Protein AF-A0A9W6NKF9-F1 (afdb_monomer_lite)

InterPro domains:
  IPR001647 DNA-binding HTH domain, TetR-type [PF00440] (3-45)
  IPR001647 DNA-binding HTH domain, TetR-type [PS50977] (1-55)
  IPR009057 Homedomain-like superfamily [SSF46689] (3-58)

pLDDT: mean 92.11, std 8.48, range [37.03, 98.62]

Structure (mmCIF, N/CA/C/O backbone):
data_AF-A0A9W6NKF9-F1
#
_entry.id   AF-A0A9W6NKF9-F1
#
loop_
_atom_site.group_PDB
_atom_site.id
_atom_site.type_symbol
_atom_site.label_atom_id
_atom_site.label_alt_id
_atom_site.label_comp_id
_atom_site.label_asym_id
_atom_site.label_entity_id
_atom_site.label_seq_id
_atom_site.pdbx_PDB_ins_code
_atom_site.Cartn_x
_atom_site.Cartn_y
_atom_site.Cartn_z
_atom_site.occupancy
_atom_site.B_iso_or_equiv
_atom_site.auth_seq_id
_atom_site.auth_comp_id
_atom_site.auth_asym_id
_atom_site.auth_atom_id
_atom_site.pdbx_PDB_model_num
ATOM 1 N N . MET A 1 1 ? -15.788 7.618 -0.416 1.00 81.94 1 MET A N 1
ATOM 2 C CA . MET A 1 1 ? -15.121 7.195 0.836 1.00 81.94 1 MET A CA 1
ATOM 3 C C . MET A 1 1 ? -13.775 6.520 0.567 1.00 81.94 1 MET A C 1
ATOM 5 O O . MET A 1 1 ? -12.771 7.071 0.985 1.00 81.94 1 MET A O 1
ATOM 9 N N . THR A 1 2 ? -13.706 5.417 -0.189 1.00 89.88 2 THR A N 1
ATOM 10 C CA . THR A 1 2 ? -12.454 4.655 -0.406 1.00 89.88 2 THR A CA 1
ATOM 11 C C . THR A 1 2 ? -11.300 5.464 -1.013 1.00 89.88 2 THR A C 1
ATOM 13 O O . THR A 1 2 ? -10.209 5.445 -0.460 1.00 89.88 2 THR A O 1
ATOM 16 N N . ARG A 1 3 ? -11.531 6.258 -2.073 1.00 92.62 3 ARG A N 1
ATOM 17 C CA . ARG A 1 3 ? -10.486 7.136 -2.647 1.00 92.62 3 ARG A CA 1
ATOM 18 C C . ARG A 1 3 ? -9.959 8.181 -1.653 1.00 92.62 3 ARG A C 1
ATOM 20 O O . ARG A 1 3 ? -8.774 8.476 -1.634 1.00 92.62 3 ARG A O 1
ATOM 27 N N . ALA A 1 4 ? -10.831 8.736 -0.811 1.00 92.38 4 ALA A N 1
ATOM 28 C CA . ALA A 1 4 ? -10.408 9.676 0.228 1.00 92.38 4 ALA A CA 1
ATOM 29 C C . ALA A 1 4 ? -9.567 8.971 1.306 1.00 92.38 4 ALA A C 1
ATOM 31 O O . ALA A 1 4 ? -8.574 9.522 1.765 1.00 92.38 4 ALA A O 1
ATOM 32 N N . ALA A 1 5 ? -9.904 7.722 1.645 1.00 93.75 5 ALA A N 1
ATOM 33 C CA . ALA A 1 5 ? -9.096 6.911 2.551 1.00 93.75 5 ALA A CA 1
ATOM 34 C C . ALA A 1 5 ? -7.710 6.603 1.965 1.00 93.75 5 ALA A C 1
ATOM 36 O O . ALA A 1 5 ? -6.729 6.673 2.695 1.00 93.75 5 ALA A O 1
ATOM 37 N N . VAL A 1 6 ? -7.609 6.345 0.654 1.00 96.19 6 VAL A N 1
ATOM 38 C CA . VAL A 1 6 ? -6.314 6.218 -0.043 1.00 96.19 6 VAL A CA 1
ATOM 39 C C . VAL A 1 6 ? -5.463 7.467 0.151 1.00 96.19 6 VAL A C 1
ATOM 41 O O . VAL A 1 6 ? -4.314 7.345 0.559 1.00 96.19 6 VAL A O 1
ATOM 44 N N . ALA A 1 7 ? -6.027 8.659 -0.068 1.00 94.00 7 ALA A N 1
ATOM 45 C CA . ALA A 1 7 ? -5.296 9.912 0.117 1.00 94.00 7 ALA A CA 1
ATOM 46 C C . ALA A 1 7 ? -4.818 10.104 1.568 1.00 94.00 7 ALA A C 1
ATOM 48 O O . ALA A 1 7 ? -3.670 10.487 1.785 1.00 94.00 7 ALA A O 1
ATOM 49 N N . LEU A 1 8 ? -5.663 9.785 2.557 1.00 94.19 8 LEU A N 1
ATOM 50 C CA . LEU A 1 8 ? -5.278 9.849 3.971 1.00 94.19 8 LEU A CA 1
ATOM 51 C C . LEU A 1 8 ? -4.117 8.895 4.276 1.00 94.19 8 LEU A C 1
ATOM 53 O O . LEU A 1 8 ? -3.115 9.342 4.824 1.00 94.19 8 LEU A O 1
ATOM 57 N N . PHE A 1 9 ? -4.216 7.623 3.874 1.00 95.50 9 PHE A N 1
ATOM 58 C CA . PHE A 1 9 ? -3.173 6.621 4.129 1.00 95.50 9 PHE A CA 1
ATOM 59 C C . PHE A 1 9 ? -1.888 6.832 3.313 1.00 95.50 9 PHE A C 1
ATOM 61 O O . PHE A 1 9 ? -0.822 6.379 3.719 1.00 95.50 9 PHE A O 1
ATOM 68 N N . ALA A 1 10 ? -1.964 7.500 2.159 1.00 92.88 10 ALA A N 1
ATOM 69 C CA . ALA A 1 10 ? -0.787 7.889 1.383 1.00 92.88 10 ALA A CA 1
ATOM 70 C C . ALA A 1 10 ? -0.030 9.052 2.050 1.00 92.88 10 ALA A C 1
ATOM 72 O O . ALA A 1 10 ? 1.206 9.073 2.049 1.00 92.88 10 ALA A O 1
ATOM 73 N N . GLY A 1 11 ? -0.769 10.003 2.637 1.00 88.44 11 GLY A N 1
ATOM 74 C CA . GLY A 1 11 ? -0.216 11.179 3.311 1.00 88.44 11 GLY A CA 1
ATOM 75 C C . GLY A 1 11 ? 0.309 10.887 4.718 1.00 88.44 11 GLY A C 1
ATOM 76 O O . GLY A 1 11 ? 1.419 11.293 5.056 1.00 88.44 11 GLY A O 1
ATOM 77 N N . ARG A 1 12 ? -0.456 10.145 5.525 1.00 83.50 12 ARG A N 1
ATOM 78 C CA . ARG A 1 12 ? -0.048 9.658 6.848 1.00 83.50 12 ARG A CA 1
ATOM 79 C C . ARG A 1 12 ? -0.134 8.145 6.880 1.00 83.50 12 ARG A C 1
A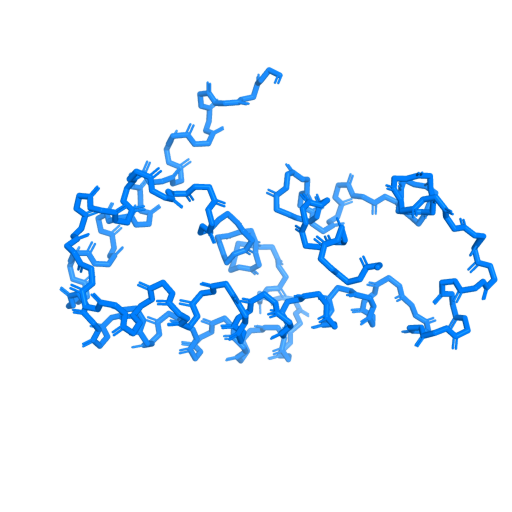TOM 81 O O . ARG A 1 12 ? -1.150 7.564 6.514 1.00 83.50 12 ARG A O 1
ATOM 88 N N . ALA A 1 13 ? 0.946 7.527 7.333 1.00 82.81 13 ALA A N 1
ATOM 89 C CA . ALA A 1 13 ? 1.053 6.086 7.414 1.00 82.81 13 ALA A CA 1
ATOM 90 C C . ALA A 1 13 ? -0.010 5.475 8.338 1.00 82.81 13 ALA A C 1
ATOM 92 O O . ALA A 1 13 ? -0.670 6.189 9.101 1.00 82.81 13 ALA A O 1
ATOM 93 N N . TYR A 1 14 ? -0.207 4.157 8.243 1.00 91.75 14 TYR A N 1
ATOM 94 C CA . TYR A 1 14 ? -1.345 3.491 8.875 1.00 91.75 14 TYR A CA 1
ATOM 95 C C . TYR A 1 14 ? -1.392 3.788 10.371 1.00 91.75 14 TYR A C 1
ATOM 97 O O . TYR A 1 14 ? -2.430 4.233 10.858 1.00 91.75 14 TYR A O 1
ATOM 105 N N . ASP A 1 15 ? -0.286 3.620 11.093 1.00 90.50 15 ASP A N 1
ATOM 106 C CA . ASP A 1 15 ? -0.249 3.825 12.546 1.00 90.50 15 ASP A CA 1
ATOM 107 C C . ASP A 1 15 ? -0.324 5.302 12.956 1.00 90.50 15 ASP A C 1
ATOM 109 O O . ASP A 1 15 ? -0.798 5.614 14.047 1.00 90.50 15 ASP A O 1
ATOM 113 N N . GLY A 1 16 ? 0.008 6.220 12.045 1.00 90.00 16 GLY A N 1
ATOM 114 C CA . GLY A 1 16 ? -0.122 7.668 12.235 1.00 90.00 16 GLY A CA 1
ATOM 115 C C . GLY A 1 16 ? -1.552 8.217 12.125 1.00 90.00 16 GLY A C 1
ATOM 116 O O . GLY A 1 16 ? -1.742 9.427 12.250 1.00 90.00 16 GLY A O 1
ATOM 117 N N . LEU A 1 17 ? -2.554 7.368 11.868 1.00 92.75 17 LEU A N 1
ATOM 118 C CA . LEU A 1 17 ? -3.967 7.754 11.774 1.00 92.75 17 LEU A CA 1
ATOM 119 C C . LEU A 1 17 ? -4.811 7.050 12.838 1.00 92.75 17 LEU A C 1
ATOM 121 O O . LEU A 1 17 ? -4.953 5.826 12.831 1.00 92.75 17 LEU A O 1
ATOM 125 N N . SER A 1 18 ? -5.450 7.805 13.728 1.00 93.88 18 SER A N 1
ATOM 126 C CA . SER A 1 18 ? -6.475 7.255 14.617 1.00 93.88 18 SER A CA 1
ATOM 127 C C . SER A 1 18 ? -7.804 7.047 13.875 1.00 93.88 18 SER A C 1
ATOM 129 O O . SER A 1 18 ? -8.022 7.548 12.771 1.00 93.88 18 SER A O 1
ATOM 131 N N . VAL A 1 19 ? -8.743 6.314 14.483 1.00 93.38 19 VAL A N 1
ATOM 132 C CA . VAL A 1 19 ? -10.112 6.234 13.939 1.00 93.38 19 VAL A CA 1
ATOM 133 C C . VAL A 1 19 ? -10.784 7.610 13.944 1.00 93.38 19 VAL A C 1
ATOM 135 O O . VAL A 1 19 ? -11.559 7.882 13.033 1.00 93.38 19 VAL A O 1
ATOM 138 N N . ASP A 1 20 ? -10.466 8.478 14.910 1.00 94.44 20 ASP A N 1
ATOM 139 C CA . ASP A 1 20 ? -10.992 9.848 14.973 1.00 94.44 20 ASP A CA 1
ATOM 140 C C . ASP A 1 20 ? -10.478 10.720 13.821 1.00 94.44 20 ASP A C 1
ATOM 142 O O . ASP A 1 20 ? -11.259 11.435 13.188 1.00 94.44 20 ASP A O 1
ATOM 146 N N . ASP A 1 21 ? -9.197 10.588 13.473 1.00 94.62 21 ASP A N 1
ATOM 147 C CA . ASP A 1 21 ? -8.626 11.252 12.296 1.00 94.62 21 ASP A CA 1
ATOM 148 C C . ASP A 1 21 ? -9.307 10.771 11.014 1.00 94.62 21 ASP A C 1
ATOM 150 O O . ASP A 1 21 ? -9.628 11.571 10.137 1.00 94.62 21 ASP A O 1
ATOM 154 N N . LEU A 1 22 ? -9.579 9.466 10.911 1.00 94.06 22 LEU A N 1
ATOM 155 C CA . LEU A 1 22 ? -10.236 8.884 9.742 1.00 94.06 22 LEU A CA 1
ATOM 156 C C . LEU A 1 22 ? -11.683 9.358 9.607 1.00 94.06 22 LEU A C 1
ATOM 158 O O . LEU A 1 22 ? -12.090 9.747 8.519 1.00 94.06 22 LEU A O 1
ATOM 162 N N . VAL A 1 23 ? -12.480 9.351 10.677 1.00 94.62 23 VAL A N 1
ATOM 163 C CA . VAL A 1 23 ? -13.880 9.812 10.597 1.00 94.62 23 VAL A CA 1
ATOM 164 C C . VAL A 1 23 ? -13.956 11.308 10.292 1.00 94.62 23 VAL A C 1
ATOM 166 O O . VAL A 1 23 ? -14.778 11.713 9.470 1.00 94.62 23 VAL A O 1
ATOM 169 N N . THR A 1 24 ? -13.044 12.101 10.863 1.00 94.06 24 THR A N 1
ATOM 170 C CA . THR A 1 24 ? -12.929 13.542 10.605 1.00 94.06 24 THR A CA 1
ATOM 171 C C . THR A 1 24 ? -12.505 13.805 9.162 1.00 94.06 24 THR A C 1
ATOM 173 O O . THR A 1 24 ? -13.198 14.511 8.434 1.00 94.06 24 THR A O 1
ATOM 176 N N . GLY A 1 25 ? -11.415 13.183 8.709 1.00 92.00 25 GLY A N 1
ATOM 177 C CA . GLY A 1 25 ? -10.873 13.363 7.361 1.00 92.00 25 GLY A CA 1
ATOM 178 C C . GLY A 1 25 ? -11.764 12.798 6.250 1.00 92.00 25 GLY A C 1
ATOM 179 O O . GLY A 1 25 ? -11.725 13.285 5.123 1.00 92.00 25 GLY A O 1
ATOM 180 N N . LEU A 1 26 ? -12.591 11.791 6.548 1.00 93.44 26 LEU A N 1
ATOM 181 C CA . LEU A 1 26 ? -13.556 11.226 5.599 1.00 93.44 26 LEU A CA 1
ATOM 182 C C . LEU A 1 26 ? -14.929 11.912 5.651 1.00 93.44 26 LEU A C 1
ATOM 184 O O . LEU A 1 26 ? -15.752 11.642 4.775 1.00 93.44 26 LEU A O 1
ATOM 188 N N . GLY A 1 27 ? -15.191 12.758 6.654 1.00 93.62 27 GLY A N 1
ATOM 189 C CA . GLY A 1 27 ? -16.487 13.409 6.853 1.00 93.62 27 GLY A CA 1
ATOM 190 C C . GLY A 1 27 ? -17.621 12.420 7.141 1.00 93.62 27 GLY A C 1
ATOM 191 O O . GLY A 1 27 ? -18.736 12.595 6.653 1.00 93.62 27 GLY A O 1
ATOM 192 N N . VAL A 1 28 ? -17.339 11.344 7.884 1.00 93.25 28 VAL A N 1
ATOM 193 C CA . VAL A 1 28 ? -18.315 10.285 8.193 1.00 93.25 28 VAL A CA 1
ATOM 194 C C . VAL A 1 28 ? -18.472 10.090 9.691 1.00 93.25 28 VAL A C 1
ATOM 196 O O . VAL A 1 28 ? -17.589 10.411 10.473 1.00 93.25 28 VAL A O 1
ATOM 199 N N . HIS A 1 29 ? -19.582 9.491 10.115 1.00 94.12 29 HIS A N 1
ATOM 200 C CA . HIS A 1 29 ? -19.724 9.050 11.499 1.00 94.12 29 HIS A CA 1
ATOM 201 C C . HIS A 1 29 ? -18.967 7.741 11.753 1.00 94.12 29 HIS A C 1
ATOM 203 O O . HIS A 1 29 ? -18.968 6.829 10.920 1.00 94.12 29 HIS A O 1
ATOM 209 N N . ARG A 1 30 ? -18.410 7.604 12.961 1.00 94.94 30 ARG A N 1
ATOM 210 C CA . ARG A 1 30 ? -17.720 6.393 13.438 1.00 94.94 30 ARG A CA 1
ATOM 211 C C . ARG A 1 30 ? -18.542 5.114 13.248 1.00 94.94 30 ARG A C 1
ATOM 213 O O . ARG A 1 30 ? -18.020 4.127 12.736 1.00 94.94 30 ARG A O 1
ATOM 220 N N . ASN A 1 31 ? -19.835 5.146 13.575 1.00 94.25 31 ASN A N 1
ATOM 221 C CA . ASN A 1 31 ? -20.721 3.991 13.390 1.00 94.25 31 ASN A CA 1
ATOM 222 C C . ASN A 1 31 ? -20.849 3.581 11.916 1.00 94.25 31 ASN A C 1
ATOM 224 O O . ASN A 1 31 ? -20.892 2.392 11.617 1.00 94.25 31 ASN A O 1
ATOM 228 N N . SER A 1 32 ? -20.870 4.541 10.991 1.00 93.00 32 SER A N 1
ATOM 229 C CA . SER A 1 32 ? -20.954 4.278 9.550 1.00 93.00 32 SER A CA 1
ATOM 230 C C . SER A 1 32 ? -19.666 3.650 9.015 1.00 93.00 32 SER A C 1
ATOM 232 O O . SER A 1 32 ? -19.726 2.722 8.207 1.00 93.00 32 SER A O 1
ATOM 234 N N . LEU A 1 33 ? -18.508 4.112 9.505 1.00 93.62 33 LEU A N 1
ATOM 235 C CA . LEU A 1 33 ? -17.205 3.527 9.183 1.00 93.62 33 LEU A CA 1
ATOM 236 C C . LEU A 1 33 ? -17.155 2.063 9.628 1.00 93.62 33 LEU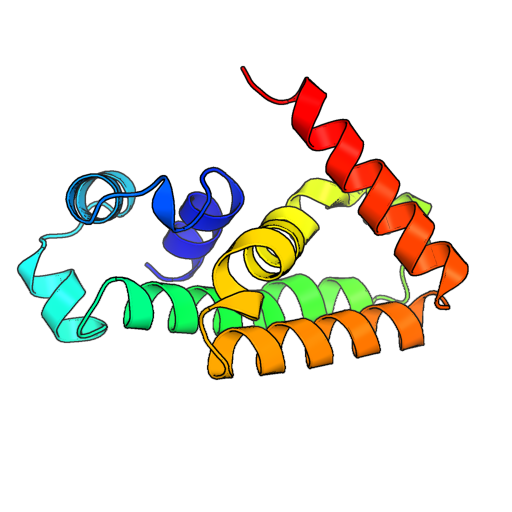 A C 1
ATOM 238 O O . LEU A 1 33 ? -16.891 1.189 8.804 1.00 93.62 33 LEU A O 1
ATOM 242 N N . TYR A 1 34 ? -17.478 1.778 10.893 1.00 95.44 34 TYR A N 1
ATOM 243 C CA . TYR A 1 34 ? -17.472 0.404 11.403 1.00 95.44 34 TYR A CA 1
ATOM 244 C C . TYR A 1 34 ? -18.534 -0.478 10.747 1.00 95.44 34 TYR A C 1
ATOM 246 O O . TYR A 1 34 ? -18.245 -1.623 10.425 1.00 95.44 34 TYR A O 1
ATOM 254 N N . LYS A 1 35 ? -19.733 0.042 10.470 1.00 95.12 35 LYS A N 1
ATOM 255 C CA . LYS A 1 35 ? -20.768 -0.716 9.754 1.00 95.12 35 LYS A CA 1
ATOM 256 C C . LYS A 1 35 ? -20.318 -1.129 8.349 1.00 95.12 35 LYS A C 1
ATOM 258 O O . LYS A 1 35 ? -20.693 -2.198 7.887 1.00 95.12 35 LYS A O 1
ATOM 263 N N . THR A 1 36 ? -19.539 -0.284 7.672 1.00 94.44 36 THR A N 1
ATOM 264 C CA . THR A 1 36 ? -19.106 -0.531 6.288 1.00 94.44 36 THR A CA 1
ATOM 265 C C . THR A 1 36 ? -17.851 -1.396 6.219 1.00 94.44 36 THR A C 1
ATOM 267 O O . THR A 1 36 ? -17.761 -2.278 5.375 1.00 94.44 36 THR A O 1
ATOM 270 N N . PHE A 1 37 ? -16.877 -1.142 7.094 1.00 95.31 37 PHE A N 1
ATOM 271 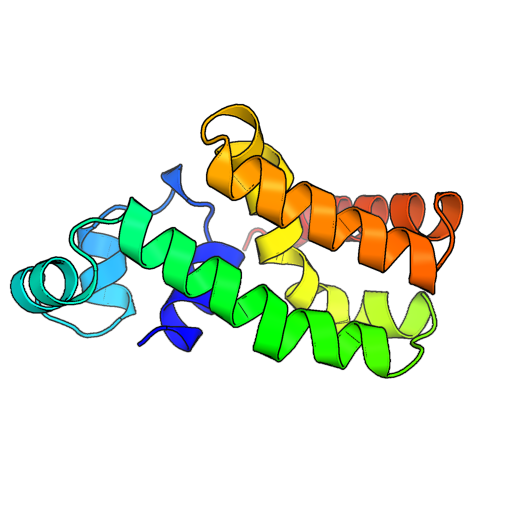C CA . PHE A 1 37 ? -15.539 -1.730 6.985 1.00 95.31 37 PHE A CA 1
ATOM 272 C C . PHE A 1 37 ? -15.151 -2.628 8.159 1.00 95.31 37 PHE A C 1
ATOM 274 O O . PHE A 1 37 ? -14.082 -3.233 8.142 1.00 95.31 37 PHE A O 1
ATOM 281 N N . GLY A 1 38 ? -15.965 -2.681 9.213 1.00 95.69 38 GLY A N 1
ATOM 282 C CA . GLY A 1 38 ? -15.724 -3.454 10.434 1.00 95.69 38 GLY A CA 1
ATOM 283 C C . GLY A 1 38 ? -14.622 -2.890 11.333 1.00 95.69 38 GLY A C 1
ATOM 284 O O . GLY A 1 38 ? -14.752 -2.903 12.552 1.00 95.69 38 GLY A O 1
ATOM 285 N N . SER A 1 39 ? -13.538 -2.366 10.761 1.00 95.88 39 SER A N 1
ATOM 286 C CA . SER A 1 39 ? -12.370 -1.876 11.493 1.00 95.88 39 SER A CA 1
ATOM 287 C C . SER A 1 39 ? -11.535 -0.892 10.666 1.00 95.88 39 SER A C 1
ATOM 289 O O . SER A 1 39 ? -11.710 -0.766 9.452 1.00 95.88 39 SER A O 1
ATOM 291 N N . LYS A 1 40 ? -10.569 -0.230 11.320 1.00 95.44 40 LYS A N 1
ATOM 292 C CA . LYS A 1 40 ? -9.514 0.546 10.646 1.00 95.44 40 LYS A CA 1
ATOM 293 C C . LYS A 1 40 ? -8.730 -0.323 9.654 1.00 95.44 40 LYS A C 1
ATOM 295 O O . LYS A 1 40 ? -8.511 0.110 8.527 1.00 95.44 40 LYS A O 1
ATOM 300 N N . ARG A 1 41 ? -8.390 -1.561 10.041 1.00 96.69 41 ARG A N 1
ATOM 301 C CA . ARG A 1 41 ? -7.751 -2.560 9.167 1.00 96.69 41 ARG A CA 1
ATOM 302 C C . ARG A 1 41 ? -8.601 -2.845 7.927 1.00 96.69 41 ARG A C 1
ATOM 304 O O . ARG A 1 41 ? -8.089 -2.809 6.817 1.00 96.69 41 ARG A O 1
ATOM 311 N N . GLY A 1 42 ? -9.902 -3.082 8.100 1.00 97.12 42 GLY A N 1
ATOM 312 C CA . GLY A 1 42 ? -10.811 -3.359 6.982 1.00 97.12 42 GLY A CA 1
ATOM 313 C C . GLY A 1 42 ? -10.939 -2.180 6.013 1.00 97.12 42 GLY A C 1
ATOM 314 O O . GLY A 1 42 ? -10.929 -2.367 4.795 1.00 97.12 42 GLY A O 1
ATOM 315 N N . LEU A 1 43 ? -10.974 -0.951 6.539 1.00 96.94 43 LEU A N 1
ATOM 316 C CA . LEU A 1 43 ? -10.931 0.262 5.722 1.00 96.94 43 LEU A CA 1
ATOM 317 C C . LEU A 1 43 ? -9.599 0.368 4.969 1.00 96.94 43 LEU A C 1
ATOM 319 O O . LEU A 1 43 ? -9.602 0.641 3.770 1.00 96.94 43 LEU A O 1
ATOM 323 N N . TYR A 1 44 ? -8.478 0.119 5.646 1.00 97.69 44 TYR A N 1
ATOM 324 C CA . TYR A 1 44 ? -7.149 0.156 5.043 1.00 97.69 44 TYR A CA 1
ATOM 325 C C . TYR A 1 44 ? -6.990 -0.860 3.910 1.00 97.69 44 TYR A C 1
ATOM 327 O O . TYR A 1 44 ? -6.596 -0.474 2.816 1.00 97.69 44 TYR A O 1
ATOM 335 N N . LEU A 1 45 ? -7.375 -2.122 4.117 1.00 98.00 45 LEU A N 1
ATOM 336 C CA . LEU A 1 45 ? -7.344 -3.142 3.064 1.00 98.00 45 LEU A CA 1
ATOM 337 C C . LEU A 1 45 ? -8.229 -2.765 1.878 1.00 98.00 45 LEU A C 1
ATOM 339 O O . LEU A 1 45 ? -7.804 -2.880 0.730 1.00 98.00 45 LEU A O 1
ATOM 343 N N . THR A 1 46 ? -9.434 -2.254 2.145 1.00 97.75 46 THR A N 1
ATOM 344 C CA . THR A 1 46 ? -10.334 -1.797 1.080 1.00 97.75 46 THR A CA 1
ATOM 345 C C . THR A 1 46 ? -9.712 -0.643 0.290 1.00 97.75 46 THR A C 1
ATOM 347 O O . THR A 1 46 ? -9.800 -0.615 -0.937 1.00 97.75 46 THR A O 1
ATOM 350 N N . ALA A 1 47 ? -9.057 0.298 0.975 1.00 97.62 47 ALA A N 1
ATOM 351 C CA . ALA A 1 47 ? -8.344 1.405 0.350 1.00 97.62 47 ALA A CA 1
ATOM 352 C C . ALA A 1 47 ? -7.140 0.916 -0.468 1.00 97.62 47 ALA A C 1
ATOM 354 O O . ALA A 1 47 ? -7.023 1.284 -1.633 1.00 97.62 47 ALA A O 1
ATOM 355 N N . LEU A 1 48 ? -6.299 0.045 0.094 1.00 98.38 48 LEU A N 1
ATOM 356 C CA . LEU A 1 48 ? -5.121 -0.514 -0.569 1.00 98.38 48 LEU A CA 1
ATOM 357 C C . LEU A 1 48 ? -5.506 -1.289 -1.833 1.00 98.38 48 LEU A C 1
ATOM 359 O O . LEU A 1 48 ? -4.975 -1.014 -2.904 1.00 98.38 48 LEU A O 1
ATOM 363 N N . GLN A 1 49 ? -6.476 -2.202 -1.752 1.00 98.44 49 GLN A N 1
ATOM 364 C CA . GLN A 1 49 ? -6.943 -2.962 -2.917 1.00 98.44 49 GLN A CA 1
ATOM 365 C C . GLN A 1 49 ? -7.547 -2.052 -3.993 1.00 98.44 49 GLN A C 1
ATOM 367 O O . GLN A 1 49 ? -7.326 -2.263 -5.189 1.00 98.44 49 GLN A O 1
ATOM 372 N N . TRP A 1 50 ? -8.305 -1.031 -3.582 1.00 98.25 50 TRP A N 1
ATOM 373 C CA . TRP A 1 50 ? -8.847 -0.049 -4.513 1.00 98.25 50 TRP A CA 1
ATOM 374 C C . TRP A 1 50 ? -7.725 0.745 -5.189 1.00 98.25 50 TRP A C 1
ATOM 376 O O . TRP A 1 50 ? -7.744 0.875 -6.410 1.00 98.25 50 TRP A O 1
ATOM 386 N N . TYR A 1 51 ? -6.734 1.215 -4.434 1.00 98.12 51 TYR A N 1
ATOM 387 C CA . TYR A 1 51 ? -5.567 1.930 -4.950 1.00 98.12 51 TYR A CA 1
ATOM 388 C C . TYR A 1 51 ? -4.788 1.090 -5.969 1.00 98.12 51 TYR A C 1
ATOM 390 O O . TYR A 1 51 ? -4.540 1.546 -7.085 1.00 98.12 51 TYR A O 1
ATOM 398 N N . LEU A 1 52 ? -4.476 -0.165 -5.628 1.00 98.06 52 LEU A N 1
ATOM 399 C CA . LEU A 1 52 ? -3.729 -1.064 -6.507 1.00 98.06 52 LEU A CA 1
ATOM 400 C C . LEU A 1 52 ? -4.438 -1.254 -7.853 1.00 98.06 52 LEU A C 1
ATOM 402 O O . LEU A 1 52 ? -3.799 -1.240 -8.901 1.00 98.06 52 LEU A O 1
ATOM 406 N N . ARG A 1 53 ? -5.768 -1.382 -7.830 1.00 97.69 53 ARG A N 1
ATOM 407 C CA . ARG A 1 53 ? -6.579 -1.615 -9.030 1.00 97.69 53 ARG A CA 1
ATOM 408 C C . ARG A 1 53 ? -6.844 -0.356 -9.852 1.00 97.69 53 ARG A C 1
ATOM 410 O O . ARG A 1 53 ? -6.906 -0.443 -11.071 1.00 97.69 53 ARG A O 1
ATOM 417 N N . ASN A 1 54 ? -7.078 0.781 -9.202 1.00 96.75 54 ASN A N 1
ATOM 418 C CA . ASN A 1 54 ? -7.625 1.972 -9.861 1.00 96.75 54 ASN A CA 1
ATOM 419 C C . ASN A 1 54 ? -6.595 3.088 -10.063 1.00 96.75 54 ASN A C 1
ATOM 421 O O . ASN A 1 54 ? -6.846 3.990 -10.857 1.00 96.75 54 ASN A O 1
ATOM 425 N N . GLU A 1 55 ? -5.456 3.047 -9.369 1.00 95.00 55 GLU A N 1
ATOM 426 C CA . GLU A 1 55 ? -4.391 4.043 -9.513 1.00 95.00 55 GLU A CA 1
ATOM 427 C C . GLU A 1 55 ? -3.084 3.403 -9.975 1.00 95.00 55 GLU A C 1
ATOM 429 O O . GLU A 1 55 ? -2.552 3.810 -11.006 1.00 95.00 55 GLU A O 1
ATOM 434 N N . LEU A 1 56 ? -2.592 2.376 -9.270 1.00 95.50 56 LEU A N 1
ATOM 435 C CA . LEU A 1 56 ? -1.306 1.761 -9.606 1.00 95.50 56 LEU A CA 1
ATOM 436 C C . LEU A 1 56 ? -1.362 0.966 -10.916 1.00 95.50 56 LEU A C 1
ATOM 438 O O . LEU A 1 56 ? -0.502 1.157 -11.769 1.00 95.50 56 LEU A O 1
ATOM 442 N N . ALA A 1 57 ? -2.355 0.090 -11.098 1.00 95.50 57 ALA A N 1
ATOM 443 C CA . ALA A 1 57 ? -2.445 -0.715 -12.317 1.00 95.50 57 ALA A CA 1
ATOM 444 C C . ALA A 1 57 ? -2.538 0.153 -13.591 1.00 95.50 57 ALA A C 1
ATOM 446 O O . ALA A 1 57 ? -1.677 -0.011 -14.452 1.00 95.50 57 ALA A O 1
ATOM 447 N N . PRO A 1 58 ? -3.434 1.160 -13.692 1.00 94.56 58 PRO A N 1
ATOM 448 C CA . PRO A 1 58 ? -3.469 2.044 -14.860 1.00 94.56 58 PRO A CA 1
ATOM 449 C C . PRO A 1 58 ? -2.172 2.830 -15.079 1.00 94.56 58 PRO A C 1
ATOM 451 O O . PRO A 1 58 ? -1.781 3.061 -16.222 1.00 94.56 58 PRO A O 1
ATOM 454 N N . LEU A 1 59 ? -1.496 3.231 -13.995 1.00 92.38 59 LEU A N 1
ATOM 455 C CA . LEU A 1 59 ? -0.204 3.913 -14.071 1.00 92.38 59 LEU A CA 1
ATOM 456 C C . LEU A 1 59 ? 0.864 3.021 -14.724 1.00 92.38 59 LEU A C 1
ATOM 458 O O . LEU A 1 59 ? 1.643 3.502 -15.541 1.00 92.38 59 LEU A O 1
ATOM 462 N N . LEU A 1 60 ? 0.889 1.731 -14.381 1.00 92.75 60 LEU A N 1
ATOM 463 C CA . LEU A 1 60 ? 1.848 0.756 -14.906 1.00 92.75 60 LEU A CA 1
ATOM 464 C C . LEU A 1 60 ? 1.480 0.241 -16.305 1.00 92.75 60 LEU A C 1
ATOM 466 O O . LEU A 1 60 ? 2.367 0.005 -17.125 1.00 92.75 60 LEU A O 1
ATOM 470 N N . ASP A 1 61 ? 0.189 0.091 -16.598 1.00 91.94 61 ASP A N 1
ATOM 471 C CA . ASP A 1 61 ? -0.304 -0.400 -17.890 1.00 91.94 61 ASP A CA 1
ATOM 472 C C . ASP A 1 61 ? -0.071 0.606 -19.029 1.00 91.94 61 ASP A C 1
ATOM 474 O O . ASP A 1 61 ? 0.020 0.214 -20.190 1.00 91.94 61 ASP A O 1
ATOM 478 N N . GLY A 1 62 ? 0.118 1.891 -18.710 1.00 88.06 62 GLY A N 1
ATOM 479 C CA . GLY A 1 62 ? 0.503 2.931 -19.669 1.00 88.06 62 GLY A CA 1
ATOM 480 C C . GLY A 1 62 ? 1.928 2.814 -20.233 1.00 88.06 62 GLY A C 1
ATOM 481 O O . GLY A 1 62 ? 2.373 3.746 -20.898 1.00 88.06 62 GLY A O 1
ATOM 482 N N . ALA A 1 63 ? 2.647 1.718 -19.946 1.00 75.19 63 ALA A N 1
ATOM 483 C CA . ALA A 1 63 ? 4.057 1.497 -20.291 1.00 75.19 63 ALA A CA 1
ATOM 484 C C . ALA A 1 63 ? 4.947 2.722 -19.977 1.00 75.19 63 ALA A C 1
ATOM 486 O O . ALA A 1 63 ? 5.623 3.261 -20.861 1.00 75.19 63 ALA A O 1
ATOM 487 N N . PRO A 1 64 ? 4.914 3.224 -18.731 1.00 79.06 64 PRO A N 1
ATOM 488 C CA . PRO A 1 64 ? 5.540 4.488 -18.392 1.00 79.06 64 PRO A CA 1
ATOM 489 C C . PRO A 1 64 ? 7.067 4.369 -18.393 1.00 79.06 64 PRO A C 1
ATOM 491 O O . PRO A 1 64 ? 7.646 3.348 -18.029 1.00 79.06 64 PRO A O 1
ATOM 494 N N . THR A 1 65 ? 7.744 5.467 -18.722 1.00 83.75 65 THR A N 1
ATOM 495 C CA . THR A 1 65 ? 9.176 5.591 -18.439 1.00 83.75 65 THR A CA 1
ATOM 496 C C . THR A 1 65 ? 9.395 5.876 -16.952 1.00 83.75 65 THR A C 1
ATOM 498 O O . THR A 1 65 ? 8.536 6.464 -16.288 1.00 83.75 65 THR A O 1
ATOM 501 N N . THR A 1 66 ? 10.583 5.565 -16.426 1.00 82.06 66 THR A N 1
ATOM 502 C CA . THR A 1 66 ? 10.970 5.915 -15.046 1.00 82.06 66 THR A CA 1
ATOM 503 C C . THR A 1 66 ? 10.759 7.404 -14.749 1.00 82.06 66 THR A C 1
ATOM 505 O O . THR A 1 66 ? 10.266 7.768 -13.685 1.00 82.06 66 THR A O 1
ATOM 508 N N . GLY A 1 67 ? 11.056 8.282 -15.715 1.00 84.31 67 GLY A N 1
ATOM 509 C CA . GLY A 1 67 ? 10.828 9.723 -15.583 1.00 84.31 67 GLY A CA 1
ATOM 510 C C . GLY A 1 67 ? 9.347 10.110 -15.479 1.00 84.31 67 GLY A C 1
ATOM 511 O O . GLY A 1 67 ? 9.011 11.051 -14.761 1.00 84.31 67 GLY A O 1
ATOM 512 N N . ALA A 1 68 ? 8.449 9.388 -16.157 1.00 86.69 68 ALA A N 1
ATOM 513 C CA . ALA A 1 68 ? 7.009 9.597 -16.015 1.00 86.69 68 ALA A CA 1
ATOM 514 C C . ALA A 1 68 ? 6.511 9.178 -14.627 1.00 86.69 68 ALA A C 1
ATOM 516 O O . ALA A 1 68 ? 5.797 9.944 -13.980 1.00 86.69 68 ALA A O 1
ATOM 517 N N . LEU A 1 69 ? 6.971 8.028 -14.131 1.00 87.00 69 LEU A N 1
ATOM 518 C CA . LEU A 1 69 ? 6.635 7.550 -12.789 1.00 87.00 69 LEU A CA 1
ATOM 519 C C . LEU A 1 69 ? 7.174 8.453 -11.681 1.00 87.00 69 LEU A C 1
ATOM 521 O O . LEU A 1 69 ? 6.492 8.653 -10.683 1.00 87.00 69 LEU A O 1
ATOM 525 N N . LEU A 1 70 ? 8.358 9.045 -11.859 1.00 84.25 70 LEU A N 1
ATOM 526 C CA . LEU A 1 70 ? 8.895 10.025 -10.911 1.00 84.25 70 LEU A CA 1
ATOM 527 C C . LEU A 1 70 ? 8.005 11.270 -10.810 1.00 84.25 70 LEU A C 1
ATOM 529 O O . LEU A 1 70 ? 7.749 11.743 -9.705 1.00 84.25 70 LEU A O 1
ATOM 533 N N . ARG A 1 71 ? 7.493 11.778 -11.941 1.00 87.62 71 ARG A N 1
ATOM 534 C CA . ARG A 1 71 ? 6.549 12.912 -11.951 1.00 87.62 71 ARG A CA 1
ATOM 535 C C . ARG A 1 71 ? 5.233 12.576 -11.256 1.00 87.62 71 ARG A C 1
ATOM 537 O O . ARG A 1 71 ? 4.662 13.429 -10.589 1.00 87.62 71 ARG A O 1
ATOM 544 N N . GLU A 1 72 ? 4.778 11.335 -11.381 1.00 88.50 72 GLU A N 1
ATOM 545 C CA . GLU A 1 72 ? 3.589 10.827 -10.691 1.00 88.50 72 GLU A CA 1
ATOM 546 C C . GLU A 1 72 ? 3.911 10.186 -9.334 1.00 88.50 72 GLU A C 1
ATOM 548 O O . GLU A 1 72 ? 3.079 9.483 -8.767 1.00 88.50 72 GLU A O 1
ATOM 553 N N . GLY A 1 73 ? 5.100 10.445 -8.781 1.00 85.38 73 GLY A N 1
ATOM 554 C CA . GLY A 1 73 ? 5.645 9.710 -7.643 1.00 85.38 73 GLY A CA 1
ATOM 555 C C . GLY A 1 73 ? 4.772 9.724 -6.385 1.00 85.38 73 GLY A C 1
ATOM 556 O O . GLY A 1 73 ? 4.820 8.772 -5.610 1.00 85.38 73 GLY A O 1
ATOM 557 N N . ALA A 1 74 ? 3.921 10.738 -6.199 1.00 88.12 74 ALA A N 1
ATOM 558 C CA . ALA A 1 74 ? 2.927 10.770 -5.121 1.00 88.12 74 ALA A CA 1
ATOM 559 C C . ALA A 1 74 ? 1.967 9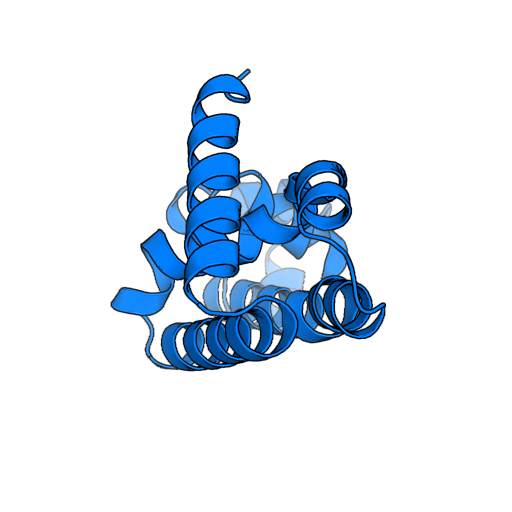.564 -5.162 1.00 88.12 74 ALA A C 1
ATOM 561 O O . ALA A 1 74 ? 1.554 9.053 -4.125 1.00 88.12 74 ALA A O 1
ATOM 562 N N . LYS A 1 75 ? 1.667 9.030 -6.352 1.00 91.69 75 LYS A N 1
ATOM 563 C CA . LYS A 1 75 ? 0.860 7.813 -6.505 1.00 91.69 75 LYS A CA 1
ATOM 564 C C . LYS A 1 75 ? 1.581 6.556 -6.029 1.00 91.69 75 LYS A C 1
ATOM 566 O O . LYS A 1 75 ? 0.937 5.529 -5.912 1.00 91.69 75 LYS A O 1
ATOM 571 N N . LEU A 1 76 ? 2.882 6.581 -5.751 1.00 94.00 76 LEU A N 1
ATOM 572 C CA . LEU A 1 76 ? 3.620 5.428 -5.211 1.00 94.00 76 LEU A CA 1
ATOM 573 C C . LEU A 1 76 ? 3.662 5.431 -3.676 1.00 94.00 76 LEU A C 1
ATOM 575 O O . LEU A 1 76 ? 4.135 4.478 -3.061 1.00 94.00 76 LEU A O 1
ATOM 579 N N . ASP A 1 77 ? 3.154 6.487 -3.041 1.00 94.25 77 ASP A N 1
ATOM 580 C CA . ASP A 1 77 ? 3.313 6.713 -1.607 1.00 94.25 77 ASP A CA 1
ATOM 581 C C . ASP A 1 77 ? 2.612 5.683 -0.743 1.00 94.25 77 ASP A C 1
ATOM 583 O O . ASP A 1 77 ? 3.187 5.233 0.249 1.00 94.25 77 ASP A O 1
ATOM 587 N N . LEU A 1 78 ? 1.392 5.300 -1.117 1.00 96.00 78 LEU A N 1
ATOM 588 C CA . LEU A 1 78 ? 0.663 4.284 -0.373 1.00 96.00 78 LEU A CA 1
ATOM 589 C C . LEU A 1 78 ? 1.362 2.926 -0.473 1.00 96.00 78 LEU A C 1
ATOM 591 O O . LEU A 1 78 ? 1.460 2.231 0.532 1.00 96.00 78 LEU A O 1
ATOM 595 N N . LEU A 1 79 ? 1.898 2.572 -1.647 1.00 96.81 79 LEU A N 1
ATOM 596 C CA . LEU A 1 79 ? 2.670 1.341 -1.818 1.00 96.81 79 LEU A CA 1
ATOM 597 C C . LEU A 1 79 ? 3.929 1.344 -0.940 1.00 96.81 79 LEU A C 1
ATOM 599 O O . LEU A 1 79 ? 4.189 0.358 -0.256 1.00 96.81 79 LEU A O 1
ATOM 603 N N . LEU A 1 80 ? 4.675 2.453 -0.917 1.00 95.44 80 LEU A N 1
ATOM 604 C CA . LEU A 1 80 ? 5.884 2.589 -0.098 1.00 95.44 80 LEU A CA 1
ATOM 605 C C . LEU A 1 80 ? 5.590 2.470 1.403 1.00 95.44 80 LEU A C 1
ATOM 607 O O . LEU A 1 80 ? 6.289 1.744 2.104 1.00 95.44 80 LEU A O 1
ATOM 611 N N . LEU A 1 81 ? 4.551 3.149 1.897 1.00 95.19 81 LEU A N 1
ATOM 612 C CA . LEU A 1 81 ? 4.168 3.064 3.311 1.00 95.19 81 LEU A CA 1
ATOM 613 C C . LEU A 1 81 ? 3.630 1.684 3.673 1.00 95.19 81 LEU A C 1
ATOM 615 O O . LEU A 1 81 ? 3.975 1.149 4.723 1.00 95.19 81 LEU A O 1
ATOM 619 N N . ALA A 1 82 ? 2.812 1.090 2.800 1.00 96.94 82 ALA A N 1
ATOM 620 C CA . ALA A 1 82 ? 2.315 -0.265 2.996 1.00 96.94 82 ALA A CA 1
ATOM 621 C C . ALA A 1 82 ? 3.471 -1.263 3.095 1.00 96.94 82 ALA A C 1
ATOM 623 O O . ALA A 1 82 ? 3.465 -2.099 3.994 1.00 96.94 82 ALA A O 1
ATOM 624 N N . ALA A 1 83 ? 4.477 -1.139 2.223 1.00 96.44 83 ALA A N 1
ATOM 625 C CA . ALA A 1 83 ? 5.669 -1.979 2.243 1.00 96.44 83 ALA A CA 1
ATOM 626 C C . ALA A 1 83 ? 6.507 -1.799 3.516 1.00 96.44 83 ALA A C 1
ATOM 628 O O . ALA A 1 83 ? 7.000 -2.784 4.059 1.00 96.44 83 ALA A O 1
ATOM 629 N N . ALA A 1 84 ? 6.662 -0.561 3.989 1.00 93.38 84 ALA A N 1
ATOM 630 C CA . ALA A 1 84 ? 7.505 -0.255 5.139 1.00 93.38 84 ALA A CA 1
ATOM 631 C C . ALA A 1 84 ? 6.860 -0.618 6.487 1.00 93.38 84 ALA A C 1
ATOM 633 O O . ALA A 1 84 ? 7.560 -1.086 7.380 1.00 93.38 84 ALA A O 1
ATOM 634 N N . GLU A 1 85 ? 5.551 -0.402 6.649 1.00 93.31 85 GLU A N 1
ATOM 635 C CA . GLU A 1 85 ? 4.894 -0.515 7.959 1.00 93.31 85 GLU A CA 1
ATOM 636 C C . GLU A 1 85 ? 4.008 -1.748 8.098 1.00 93.31 85 GLU A C 1
ATOM 638 O O . GLU A 1 85 ? 4.158 -2.518 9.042 1.00 93.31 85 GLU A O 1
ATOM 643 N N . GLN A 1 86 ? 3.057 -1.937 7.181 1.00 96.75 86 GLN A N 1
ATOM 644 C CA . GLN A 1 86 ? 1.994 -2.927 7.377 1.00 96.75 86 GLN A CA 1
ATOM 645 C C . GLN A 1 86 ? 2.322 -4.286 6.759 1.00 96.75 86 GLN A C 1
ATOM 647 O O . GLN A 1 86 ? 1.939 -5.308 7.318 1.00 96.75 86 GLN A O 1
ATOM 652 N N . ALA A 1 87 ? 3.069 -4.335 5.656 1.00 97.56 87 ALA A N 1
ATOM 653 C CA . ALA A 1 87 ? 3.464 -5.588 5.016 1.00 97.56 87 ALA A CA 1
ATOM 654 C C . ALA A 1 87 ? 4.232 -6.559 5.942 1.00 97.56 87 ALA A C 1
ATOM 656 O O . ALA A 1 87 ? 3.955 -7.756 5.865 1.00 97.56 87 ALA A O 1
ATOM 657 N N . PRO A 1 88 ? 5.139 -6.108 6.839 1.00 97.25 88 PRO A N 1
ATOM 658 C CA . PRO A 1 88 ? 5.804 -6.998 7.797 1.00 97.25 88 PRO A CA 1
ATOM 659 C C . PRO A 1 88 ? 4.891 -7.520 8.917 1.00 97.25 88 PRO A C 1
ATOM 661 O O . PRO A 1 88 ? 5.220 -8.520 9.552 1.00 97.25 88 PRO A O 1
ATOM 664 N N . LEU A 1 89 ? 3.779 -6.832 9.192 1.00 97.00 89 LEU A N 1
ATOM 665 C CA . LEU A 1 89 ? 2.909 -7.086 10.348 1.00 97.00 89 LEU A CA 1
ATOM 666 C C . LEU A 1 89 ? 1.598 -7.790 9.970 1.00 97.00 89 LEU A C 1
ATOM 668 O O . LEU A 1 89 ? 0.987 -8.453 10.806 1.00 97.00 89 LEU A O 1
ATOM 672 N N . ASP A 1 90 ? 1.165 -7.656 8.719 1.00 97.81 90 ASP A N 1
ATOM 673 C CA . ASP A 1 90 ? -0.083 -8.198 8.195 1.00 97.81 90 ASP A CA 1
ATOM 674 C C . ASP A 1 90 ? 0.186 -8.968 6.898 1.00 97.81 90 ASP A C 1
ATOM 676 O O . ASP A 1 90 ? 0.486 -8.387 5.854 1.00 97.81 90 ASP A O 1
ATOM 680 N N . ALA A 1 91 ? 0.051 -10.294 6.959 1.00 98.00 91 ALA A N 1
ATOM 681 C CA . ALA A 1 91 ? 0.354 -11.183 5.839 1.00 98.00 91 ALA A CA 1
ATOM 682 C C . ALA A 1 91 ? -0.493 -10.896 4.585 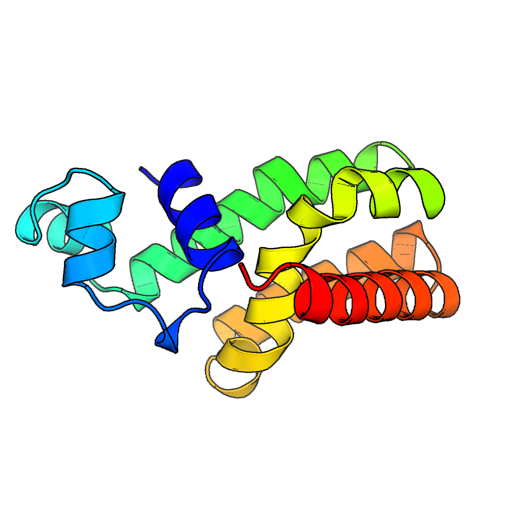1.00 98.00 91 ALA A C 1
ATOM 684 O O . ALA A 1 91 ? -0.014 -11.075 3.465 1.00 98.00 91 ALA A O 1
ATOM 685 N N . GLU A 1 92 ? -1.734 -10.429 4.751 1.00 98.38 92 GLU A N 1
ATOM 686 C CA . GLU A 1 92 ? -2.611 -10.087 3.628 1.00 98.38 92 GLU A CA 1
ATOM 687 C C . GLU A 1 92 ? -2.113 -8.822 2.919 1.00 98.38 92 GLU A C 1
ATOM 689 O O . GLU A 1 92 ? -2.037 -8.775 1.689 1.00 98.38 92 GLU A O 1
ATOM 694 N N . VAL A 1 93 ? -1.695 -7.816 3.693 1.00 98.38 93 VAL A N 1
ATOM 695 C CA . VAL A 1 93 ? -1.058 -6.607 3.154 1.00 98.38 93 VAL A CA 1
ATOM 696 C C . VAL A 1 93 ? 0.273 -6.956 2.494 1.00 98.38 93 VAL A C 1
ATOM 698 O O . VAL A 1 93 ? 0.536 -6.500 1.382 1.00 98.38 93 VAL A O 1
ATOM 701 N N . GLY A 1 94 ? 1.085 -7.801 3.132 1.00 98.50 94 GLY A N 1
ATOM 702 C CA . GLY A 1 94 ? 2.362 -8.260 2.593 1.00 9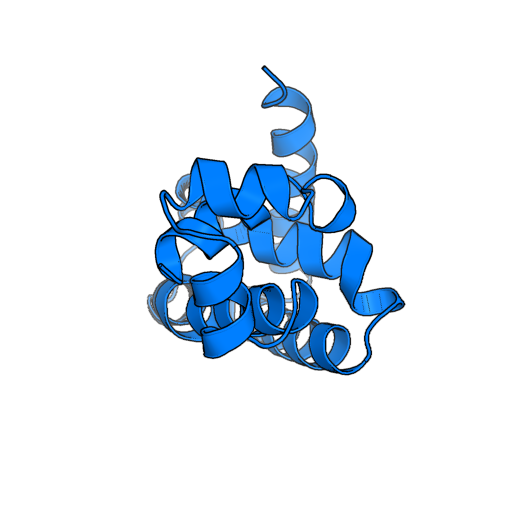8.50 94 GLY A CA 1
ATOM 703 C C . GLY A 1 94 ? 2.217 -8.936 1.232 1.00 98.50 94 GLY A C 1
ATOM 704 O O . GLY A 1 94 ? 2.952 -8.605 0.302 1.00 98.50 94 GLY A O 1
ATOM 705 N N . ALA A 1 95 ? 1.217 -9.806 1.070 1.00 98.62 95 ALA A N 1
ATOM 706 C CA . ALA A 1 95 ? 0.927 -10.450 -0.209 1.00 98.62 95 ALA A CA 1
ATOM 707 C C . ALA A 1 95 ? 0.520 -9.440 -1.300 1.00 98.62 95 ALA A C 1
ATOM 709 O O . ALA A 1 95 ? 1.003 -9.523 -2.431 1.00 98.62 95 ALA A O 1
ATOM 710 N N . LEU A 1 96 ? -0.329 -8.461 -0.964 1.00 98.62 96 LEU A N 1
ATOM 711 C CA . LEU A 1 96 ? -0.745 -7.405 -1.895 1.00 98.62 96 LEU A CA 1
ATOM 712 C C . LEU A 1 96 ? 0.434 -6.528 -2.336 1.00 98.62 96 LEU A C 1
ATOM 714 O O . LEU A 1 96 ? 0.576 -6.234 -3.524 1.00 98.62 96 LEU A O 1
ATOM 718 N N . VAL A 1 97 ? 1.290 -6.132 -1.393 1.00 98.50 97 VAL A N 1
ATOM 719 C CA . VAL A 1 97 ? 2.490 -5.335 -1.669 1.00 98.50 97 VAL A CA 1
ATOM 720 C C . VAL A 1 97 ? 3.478 -6.118 -2.528 1.00 98.50 97 VAL A C 1
ATOM 722 O O . VAL A 1 97 ? 3.964 -5.583 -3.521 1.00 98.50 97 VAL A O 1
ATOM 725 N N . ALA A 1 98 ? 3.748 -7.383 -2.199 1.00 98.38 98 ALA A N 1
ATOM 726 C CA . ALA A 1 98 ? 4.666 -8.219 -2.967 1.00 98.38 98 ALA A CA 1
ATOM 727 C C . ALA A 1 98 ? 4.203 -8.385 -4.424 1.00 98.38 98 ALA A C 1
ATOM 729 O O . ALA A 1 98 ? 4.998 -8.226 -5.348 1.00 98.38 98 ALA A O 1
ATOM 730 N N . ALA A 1 99 ? 2.906 -8.627 -4.643 1.00 98.38 99 ALA A N 1
ATOM 731 C CA . ALA A 1 99 ? 2.335 -8.712 -5.986 1.00 98.38 99 ALA A CA 1
ATOM 732 C C . ALA A 1 99 ? 2.451 -7.383 -6.755 1.00 98.38 99 ALA A C 1
ATOM 734 O O . ALA A 1 99 ? 2.765 -7.373 -7.946 1.00 98.38 99 ALA A O 1
ATOM 735 N N . ALA A 1 100 ? 2.228 -6.256 -6.075 1.00 97.88 100 ALA A N 1
ATOM 736 C CA . ALA A 1 100 ? 2.367 -4.932 -6.667 1.00 97.88 100 ALA A CA 1
ATOM 737 C C . ALA A 1 100 ? 3.820 -4.629 -7.068 1.00 97.88 100 ALA A C 1
ATOM 739 O O . ALA A 1 100 ? 4.058 -4.184 -8.188 1.00 97.88 100 ALA A O 1
ATOM 740 N N . LEU A 1 101 ? 4.790 -4.918 -6.195 1.00 97.06 101 LEU A N 1
ATOM 741 C CA . LEU A 1 101 ? 6.216 -4.735 -6.480 1.00 97.06 101 LEU A CA 1
ATOM 742 C C . LEU A 1 101 ? 6.678 -5.627 -7.636 1.00 97.06 101 LEU A C 1
ATOM 744 O O . LEU A 1 101 ? 7.301 -5.126 -8.564 1.00 97.06 101 LEU A O 1
ATOM 748 N N . ALA A 1 102 ? 6.259 -6.895 -7.666 1.00 97.44 102 ALA A N 1
ATOM 749 C CA . ALA A 1 102 ? 6.551 -7.787 -8.788 1.00 97.44 102 ALA A CA 1
ATOM 750 C C . ALA A 1 102 ? 6.011 -7.243 -10.125 1.00 97.44 102 ALA A C 1
ATOM 752 O O . ALA A 1 102 ? 6.641 -7.403 -11.171 1.00 97.44 102 ALA A O 1
ATOM 753 N N . ARG A 1 103 ? 4.856 -6.560 -10.113 1.00 95.94 103 ARG A N 1
ATOM 754 C CA . ARG A 1 103 ? 4.321 -5.893 -11.308 1.00 95.94 103 ARG A CA 1
ATOM 755 C C . ARG A 1 103 ? 5.161 -4.680 -11.713 1.00 95.94 103 ARG A C 1
ATOM 757 O O . ARG A 1 103 ? 5.364 -4.489 -12.910 1.00 95.94 103 ARG A O 1
ATOM 764 N N . VAL A 1 104 ? 5.645 -3.885 -10.756 1.00 94.75 104 VAL A N 1
ATOM 765 C CA . VAL A 1 104 ? 6.566 -2.764 -11.022 1.00 94.75 104 VAL A CA 1
ATOM 766 C C . VAL A 1 104 ? 7.867 -3.284 -11.642 1.00 94.75 104 VAL A C 1
ATOM 768 O O . VAL A 1 104 ? 8.288 -2.774 -12.681 1.00 94.75 104 VAL A O 1
ATOM 771 N N . ASP A 1 105 ? 8.444 -4.344 -11.074 1.00 95.69 105 ASP A N 1
ATOM 772 C CA . ASP A 1 105 ? 9.656 -4.991 -11.587 1.00 95.69 105 ASP A CA 1
ATOM 773 C C . ASP A 1 105 ? 9.455 -5.521 -13.009 1.00 95.69 105 ASP A C 1
ATOM 775 O O . ASP A 1 105 ? 10.315 -5.340 -13.867 1.00 95.69 105 ASP A O 1
ATOM 779 N N . ALA A 1 106 ? 8.297 -6.120 -13.300 1.00 94.62 106 ALA A N 1
ATOM 780 C CA . ALA A 1 106 ? 7.977 -6.609 -14.639 1.00 94.62 106 ALA A CA 1
ATOM 781 C C . ALA A 1 106 ? 7.856 -5.489 -15.690 1.00 94.62 106 ALA A C 1
ATOM 783 O O . ALA A 1 106 ? 8.045 -5.750 -16.876 1.00 94.62 106 ALA A O 1
ATOM 784 N N . VAL A 1 107 ? 7.513 -4.261 -15.283 1.00 93.19 107 VAL A N 1
ATOM 785 C CA . VAL A 1 107 ? 7.363 -3.111 -16.193 1.00 93.19 107 VAL A CA 1
ATOM 786 C C . VAL A 1 107 ? 8.682 -2.373 -16.401 1.00 93.19 107 VAL A C 1
ATOM 788 O O . VAL A 1 107 ? 8.974 -1.959 -17.520 1.00 93.19 107 VAL A O 1
ATOM 791 N N . LEU A 1 108 ? 9.475 -2.194 -15.344 1.00 91.88 108 LEU A N 1
ATOM 792 C CA . LEU A 1 108 ? 10.670 -1.341 -15.375 1.00 91.88 108 LEU A CA 1
ATOM 793 C C . LEU A 1 108 ? 11.989 -2.119 -15.403 1.00 91.88 108 LEU A C 1
ATOM 795 O O . LEU A 1 108 ? 13.018 -1.565 -15.782 1.00 91.88 108 LEU A O 1
ATOM 799 N N . GLY A 1 109 ? 11.972 -3.380 -14.980 1.00 94.19 109 GLY A N 1
ATOM 800 C CA . GLY A 1 109 ? 13.158 -4.105 -14.542 1.00 94.19 109 GLY A CA 1
ATOM 801 C C . GLY A 1 109 ? 13.524 -3.774 -13.084 1.00 94.19 109 GLY A C 1
ATOM 802 O O . GLY A 1 109 ? 13.280 -2.655 -12.618 1.00 94.19 109 GLY A O 1
ATOM 803 N N . PRO A 1 110 ? 14.142 -4.723 -12.356 1.00 92.19 110 PRO A N 1
ATOM 804 C CA . PRO A 1 110 ? 14.359 -4.616 -10.911 1.00 92.19 110 PRO A CA 1
ATOM 805 C C . PRO A 1 110 ? 15.270 -3.442 -10.524 1.00 92.19 110 PRO A C 1
ATOM 807 O O . PRO A 1 110 ? 15.008 -2.746 -9.547 1.00 92.19 110 PRO A O 1
ATOM 810 N N . ASP A 1 111 ? 16.313 -3.154 -11.307 1.00 94.31 111 ASP A N 1
ATOM 811 C CA . ASP A 1 111 ? 17.235 -2.054 -10.997 1.00 94.31 111 ASP A CA 1
ATOM 812 C C . ASP A 1 111 ? 16.555 -0.685 -11.119 1.00 94.31 111 ASP A C 1
ATOM 814 O O . ASP A 1 111 ? 16.693 0.170 -10.241 1.00 94.31 111 ASP A O 1
ATOM 818 N N . ALA A 1 112 ? 15.775 -0.480 -12.184 1.00 92.06 112 ALA A N 1
ATOM 819 C CA . ALA A 1 112 ? 15.044 0.763 -12.397 1.00 92.06 112 ALA A CA 1
ATOM 820 C C . ALA A 1 112 ? 13.896 0.929 -11.389 1.00 92.06 112 ALA A C 1
ATOM 822 O O . ALA A 1 112 ? 13.666 2.042 -10.911 1.00 92.06 112 ALA A O 1
ATOM 823 N N . ALA A 1 113 ? 13.215 -0.163 -11.024 1.00 93.38 113 ALA A N 1
ATOM 824 C CA . ALA A 1 113 ? 12.210 -0.176 -9.966 1.00 93.38 113 ALA A CA 1
ATOM 825 C C . ALA A 1 113 ? 12.815 0.224 -8.610 1.00 93.38 113 ALA A C 1
ATOM 827 O O . ALA A 1 113 ? 12.318 1.146 -7.959 1.00 93.38 113 ALA A O 1
ATOM 828 N N . ASN A 1 114 ? 13.942 -0.380 -8.227 1.00 94.06 114 ASN A N 1
ATOM 829 C CA . ASN A 1 114 ? 14.658 -0.045 -6.995 1.00 94.06 114 ASN A CA 1
ATOM 830 C C . ASN A 1 114 ? 15.109 1.422 -6.972 1.00 94.06 114 ASN A C 1
ATOM 832 O O . ASN A 1 114 ? 14.916 2.118 -5.971 1.00 94.06 114 ASN A O 1
ATOM 836 N N . GLN A 1 115 ? 15.669 1.922 -8.078 1.00 93.12 115 GLN A N 1
ATOM 837 C CA . GLN A 1 115 ? 16.059 3.328 -8.195 1.00 93.12 115 GLN A CA 1
ATOM 838 C C . GLN A 1 115 ? 14.855 4.267 -8.064 1.00 93.12 115 GLN A C 1
ATOM 840 O O . GLN A 1 115 ? 14.922 5.234 -7.306 1.00 93.12 115 GLN A O 1
ATOM 845 N N . LEU A 1 116 ? 13.747 3.983 -8.755 1.00 93.25 116 LEU A N 1
ATOM 846 C CA . LEU A 1 116 ? 12.512 4.767 -8.681 1.00 93.25 116 LEU A CA 1
ATOM 847 C C . LEU A 1 116 ? 11.976 4.843 -7.247 1.00 93.25 116 LEU A C 1
ATOM 849 O O . LEU A 1 116 ? 11.729 5.938 -6.738 1.00 93.25 116 LEU A O 1
ATOM 853 N N . LEU A 1 117 ? 11.804 3.689 -6.597 1.00 93.31 117 LEU A N 1
ATOM 854 C CA . LEU A 1 117 ? 11.252 3.604 -5.245 1.00 93.31 117 LEU A CA 1
ATOM 855 C C . LEU A 1 117 ? 12.182 4.274 -4.226 1.00 93.31 117 LEU A C 1
ATOM 857 O O . LEU A 1 117 ? 11.711 5.024 -3.371 1.00 93.31 117 LEU A O 1
ATOM 861 N N . GLY A 1 118 ? 13.499 4.098 -4.364 1.00 93.12 118 GLY A N 1
ATOM 862 C CA . GLY A 1 118 ? 14.496 4.774 -3.534 1.00 93.12 118 GLY A CA 1
ATOM 863 C C . GLY A 1 118 ? 14.490 6.296 -3.710 1.00 93.12 118 GLY A C 1
ATOM 864 O O . GLY A 1 118 ? 14.486 7.036 -2.724 1.00 93.12 118 GLY A O 1
ATOM 865 N N . LEU A 1 119 ? 14.437 6.791 -4.952 1.00 92.81 119 LEU A N 1
ATOM 866 C CA . LEU A 1 119 ? 14.317 8.225 -5.238 1.00 92.81 119 LEU A CA 1
ATOM 867 C C . LEU A 1 119 ? 13.023 8.800 -4.661 1.00 92.81 119 LEU A C 1
ATOM 869 O O . LEU A 1 119 ? 13.047 9.868 -4.043 1.00 92.81 119 LEU A O 1
ATOM 873 N N . ARG A 1 120 ? 11.903 8.082 -4.804 1.00 91.81 120 ARG A N 1
ATOM 874 C CA . ARG A 1 120 ? 10.623 8.530 -4.258 1.00 91.81 120 ARG A CA 1
ATOM 875 C C . ARG A 1 120 ? 10.643 8.579 -2.735 1.00 91.81 120 ARG A C 1
ATOM 877 O O . ARG A 1 120 ? 10.208 9.589 -2.178 1.00 91.81 120 ARG A O 1
ATOM 884 N N . LEU A 1 121 ? 11.167 7.540 -2.082 1.00 91.06 121 LEU A N 1
ATOM 885 C CA . LEU A 1 121 ? 11.315 7.477 -0.628 1.00 91.06 121 LEU A CA 1
ATOM 886 C C . LEU A 1 121 ? 12.140 8.662 -0.110 1.00 91.06 121 LEU A C 1
ATOM 888 O O . LEU A 1 121 ? 11.717 9.344 0.819 1.00 91.06 121 LEU A O 1
ATOM 892 N N . ARG A 1 122 ? 13.265 8.979 -0.763 1.00 91.25 122 ARG A N 1
ATOM 893 C CA . ARG A 1 122 ? 14.081 10.158 -0.425 1.00 91.25 122 ARG A CA 1
ATOM 894 C C . ARG A 1 122 ? 13.314 11.465 -0.601 1.00 91.25 122 ARG A C 1
ATOM 896 O O . ARG A 1 122 ? 13.399 12.336 0.257 1.00 91.25 122 ARG A O 1
ATOM 903 N N . ALA A 1 123 ? 12.542 11.601 -1.679 1.00 88.88 123 ALA A N 1
ATOM 904 C CA . ALA A 1 123 ? 11.742 12.798 -1.914 1.00 88.88 123 ALA A CA 1
ATOM 905 C C . ALA A 1 123 ? 10.693 13.034 -0.811 1.00 88.88 123 ALA A C 1
ATOM 907 O O . ALA A 1 123 ? 10.386 14.188 -0.528 1.00 88.88 123 ALA A O 1
ATOM 908 N N . ARG A 1 124 ? 10.189 11.976 -0.150 1.00 85.06 124 ARG A N 1
ATOM 909 C CA . ARG A 1 124 ? 9.241 12.100 0.976 1.00 85.06 124 ARG A CA 1
ATOM 910 C C . ARG A 1 124 ? 9.830 12.783 2.204 1.00 85.06 124 ARG A C 1
ATOM 912 O O . ARG A 1 124 ? 9.096 13.467 2.903 1.00 85.06 124 ARG A O 1
ATOM 919 N N . ILE A 1 125 ? 11.132 12.634 2.447 1.00 84.12 125 ILE A N 1
ATOM 920 C CA . ILE A 1 125 ? 11.816 13.301 3.568 1.00 84.12 125 ILE A CA 1
ATOM 921 C C . ILE A 1 125 ? 11.717 14.824 3.411 1.00 84.12 125 ILE A C 1
ATOM 923 O O . ILE A 1 125 ? 11.492 15.539 4.378 1.00 84.12 125 ILE A O 1
ATOM 927 N N . ASN A 1 126 ? 11.811 15.307 2.171 1.00 66.06 126 ASN A N 1
ATOM 928 C CA . ASN A 1 126 ? 11.784 16.732 1.852 1.00 66.06 126 ASN A CA 1
ATOM 929 C C . ASN A 1 126 ? 10.364 17.301 1.696 1.00 66.06 126 ASN A C 1
ATOM 931 O O . ASN A 1 126 ? 10.227 18.490 1.443 1.00 66.06 126 ASN A O 1
ATOM 935 N N . THR A 1 127 ? 9.321 16.466 1.777 1.00 61.47 127 THR A N 1
ATOM 936 C CA . THR A 1 127 ? 7.912 16.897 1.660 1.00 61.47 127 THR A CA 1
ATOM 937 C C . THR A 1 127 ? 7.192 16.959 3.009 1.00 61.47 127 THR A C 1
ATOM 939 O O . THR A 1 127 ? 5.980 17.135 3.036 1.00 61.47 127 THR A O 1
ATOM 942 N N . GLY A 1 128 ? 7.916 16.796 4.121 1.00 48.50 128 GLY A N 1
ATOM 943 C CA . GLY A 1 128 ? 7.384 16.987 5.468 1.00 48.50 128 GLY A CA 1
ATOM 944 C C . GLY A 1 128 ? 7.270 18.466 5.841 1.00 48.50 128 GLY A C 1
ATOM 945 O O . GLY A 1 128 ? 8.037 18.925 6.680 1.00 48.50 128 GLY A O 1
ATOM 946 N N . GLU A 1 129 ? 6.325 19.177 5.223 1.00 37.03 129 GLU A N 1
ATOM 947 C CA . GLU A 1 129 ? 5.721 20.425 5.726 1.00 37.03 129 GLU A CA 1
ATOM 948 C C . GLU A 1 129 ? 4.194 20.284 5.729 1.00 37.03 129 GLU A C 1
ATOM 950 O O . GLU A 1 129 ? 3.636 19.821 4.706 1.00 37.03 129 GLU A O 1
#

Secondary structure (DSSP, 8-state):
-HHHHHHHHHHS-STT--HHHHHHHHT--HHHHHHHHSSHHHHHHHHHHHHIIIIIHHHHHT---HHHHHHTGGGGHHHHHIIIIITTT-HHHHHHHHHHHHHHHHHH-HHHHHHHHHHHHHHHHTT--

Foldseek 3Di:
DLQQLLVVCLLPPLVRDDLVNVCVSVVHDSVVCCVVQVDSVSSLVSSLVCLCPPPLVVQLVVLDDLVSCLVVLSSCRNLLSLCPPVLVPPVVSVVSSVVSLVSLCVSHNPVSSVVSSVVSVVVVVVVPD

Sequence (129 aa):
MTRAAVALFAGRAYDGLSVDDLVTGLGVHRNSLYKTFGSKRGLYLTALQWYLRNELAPLLDGAPTTGALLREGAKLDLLLLAAAEQAPLDAEVGALVAAALARVDAVLGPDAANQLLGLRLRARINTGE

Radius of gyration: 14.83 Å; chains: 1; bounding box: 38×32×35 Å

Organism: NCBI:txid53360